Protein AF-A0A3D2V3B0-F1 (afdb_monomer)

pLDDT: mean 79.7, std 12.44, range [36.62, 95.81]

Solvent-accessible surface area (backbone atoms only — not comparable to full-atom values): 8789 Å² total; per-residue (Å²): 133,60,74,76,76,50,49,63,59,54,54,50,49,51,50,52,50,52,51,49,52,53,51,47,50,43,53,71,69,52,60,48,40,80,70,33,95,81,60,69,59,59,54,67,61,53,48,52,48,49,54,51,54,48,52,52,51,52,53,50,49,55,47,64,75,40,37,90,83,38,44,69,60,50,50,49,49,51,50,51,50,51,49,48,52,51,51,49,49,53,49,44,36,66,79,39,50,68,79,65,36,50,70,60,65,76,42,87,45,97,91,40,95,70,35,35,59,50,64,37,63,23,33,68,47,74,57,96,92,41,78,36,44,40,31,26,34,85,86,14,45,76,72,45,56,60,65,72,77,67,61,91,109

Structure (mmCIF, N/CA/C/O backbone):
data_AF-A0A3D2V3B0-F1
#
_entry.id   AF-A0A3D2V3B0-F1
#
loop_
_atom_site.group_PDB
_atom_site.id
_atom_site.type_symbol
_atom_site.label_atom_id
_atom_site.label_alt_id
_atom_site.label_comp_id
_atom_site.label_asym_id
_atom_site.label_entity_id
_atom_site.label_seq_id
_atom_site.pdbx_PDB_ins_code
_atom_site.Cartn_x
_atom_site.Cartn_y
_atom_site.Cartn_z
_atom_site.occupancy
_atom_site.B_iso_or_equiv
_atom_site.auth_seq_id
_atom_site.auth_comp_id
_atom_site.auth_asym_id
_atom_site.auth_atom_id
_atom_site.pdbx_PDB_model_num
ATOM 1 N N . MET A 1 1 ? -23.336 -3.093 20.904 1.00 59.72 1 MET A N 1
ATOM 2 C CA . MET A 1 1 ? -22.187 -2.868 21.812 1.00 59.72 1 MET A CA 1
ATOM 3 C C . MET A 1 1 ? -22.586 -1.756 22.765 1.00 59.72 1 MET A C 1
ATOM 5 O O . MET A 1 1 ? -22.945 -0.695 22.267 1.00 59.72 1 MET A O 1
ATOM 9 N N . SER A 1 2 ? -22.639 -2.014 24.075 1.00 68.25 2 SER A N 1
ATOM 10 C CA . SER A 1 2 ? -23.052 -1.000 25.053 1.00 68.25 2 SER A CA 1
ATOM 11 C C . SER A 1 2 ? -22.089 0.189 25.027 1.00 68.25 2 SER A C 1
ATOM 13 O O . SER A 1 2 ? -20.909 0.044 24.701 1.00 68.25 2 SER A O 1
ATOM 15 N N . GLU A 1 3 ? -22.589 1.374 25.359 1.00 66.88 3 GLU A N 1
ATOM 16 C CA . GLU A 1 3 ? -21.818 2.622 25.382 1.00 66.88 3 GLU A CA 1
ATOM 17 C C . GLU A 1 3 ? -20.538 2.500 26.235 1.00 66.88 3 GLU A C 1
ATOM 19 O O . GLU A 1 3 ? -19.478 3.026 25.896 1.00 66.88 3 GLU A O 1
ATOM 24 N N . GLN A 1 4 ? -20.602 1.673 27.281 1.00 69.62 4 GLN A N 1
ATOM 25 C CA . GLN A 1 4 ? -19.503 1.352 28.187 1.00 69.62 4 GLN A CA 1
ATOM 26 C C . GLN A 1 4 ? -18.327 0.628 27.508 1.00 69.62 4 GLN A C 1
ATOM 28 O O . GLN A 1 4 ? -17.177 0.883 27.856 1.00 69.62 4 GLN A O 1
ATOM 33 N N . ALA A 1 5 ? -18.581 -0.193 26.483 1.00 68.94 5 ALA A N 1
ATOM 34 C CA . ALA A 1 5 ? -17.538 -0.887 25.723 1.00 68.94 5 ALA A CA 1
ATOM 35 C C . ALA A 1 5 ? -16.849 0.005 24.666 1.00 68.94 5 ALA A C 1
ATOM 37 O O . ALA A 1 5 ? -15.773 -0.341 24.184 1.00 68.94 5 ALA A O 1
ATOM 38 N N . ARG A 1 6 ? -17.426 1.166 24.308 1.00 71.06 6 ARG A N 1
ATOM 39 C CA . ARG A 1 6 ? -16.819 2.142 23.373 1.00 71.06 6 ARG A CA 1
ATOM 40 C C . ARG A 1 6 ? -15.884 3.143 24.055 1.00 71.06 6 ARG A C 1
ATOM 42 O O . ARG A 1 6 ? -14.961 3.649 23.420 1.00 71.06 6 ARG A O 1
ATOM 49 N N . ARG A 1 7 ? -16.092 3.398 25.351 1.00 78.06 7 ARG A N 1
ATOM 50 C CA . ARG A 1 7 ? -15.301 4.342 26.159 1.00 78.06 7 ARG A CA 1
ATOM 51 C C . ARG A 1 7 ? -13.774 4.143 26.107 1.00 78.06 7 ARG A C 1
ATOM 53 O O . ARG A 1 7 ? -13.094 5.162 26.002 1.00 78.06 7 ARG A O 1
ATOM 60 N N . PRO A 1 8 ? -13.197 2.923 26.166 1.00 85.38 8 PRO A N 1
ATOM 61 C CA . PRO A 1 8 ? -11.739 2.775 26.119 1.00 85.38 8 PRO A CA 1
ATOM 62 C C . PRO A 1 8 ? -11.145 3.194 24.767 1.00 85.38 8 PRO A C 1
ATOM 64 O O . PRO A 1 8 ? -10.136 3.892 24.742 1.00 85.38 8 PRO A O 1
ATOM 67 N N . TYR A 1 9 ? -11.803 2.860 23.653 1.00 85.56 9 TYR A N 1
ATOM 68 C CA . TYR A 1 9 ? -11.348 3.241 22.311 1.00 85.56 9 TYR A CA 1
ATOM 69 C C . TYR A 1 9 ? -11.404 4.754 22.089 1.00 85.56 9 TYR A C 1
ATOM 71 O O . TYR A 1 9 ? -10.500 5.312 21.479 1.00 85.56 9 TYR A O 1
ATOM 79 N N . LEU A 1 10 ? -12.428 5.426 22.629 1.00 86.62 10 LEU A N 1
ATOM 80 C CA . LEU A 1 10 ? -12.534 6.885 22.565 1.00 86.62 10 LEU A CA 1
ATOM 81 C C . LEU A 1 10 ? -11.402 7.568 23.345 1.00 86.62 10 LEU A C 1
ATOM 83 O O . LEU A 1 10 ? -10.774 8.489 22.832 1.00 86.62 10 LEU A O 1
ATOM 87 N N . LYS A 1 11 ? -11.103 7.092 24.562 1.00 88.12 11 LYS A N 1
ATOM 88 C CA . LYS A 1 11 ? -9.976 7.603 25.360 1.00 88.12 11 LYS A CA 1
ATOM 89 C C . LYS A 1 11 ? -8.643 7.413 24.638 1.00 88.12 11 LYS A C 1
ATOM 91 O O . LYS A 1 11 ? -7.829 8.329 24.613 1.00 88.12 11 LYS A O 1
ATOM 96 N N . LEU A 1 12 ? -8.444 6.245 24.028 1.00 90.25 12 LEU A N 1
ATOM 97 C CA . LEU A 1 12 ? -7.229 5.930 23.284 1.00 90.25 12 LEU A CA 1
ATOM 98 C C . LEU A 1 12 ? -7.097 6.786 22.014 1.00 90.25 12 LEU A C 1
ATO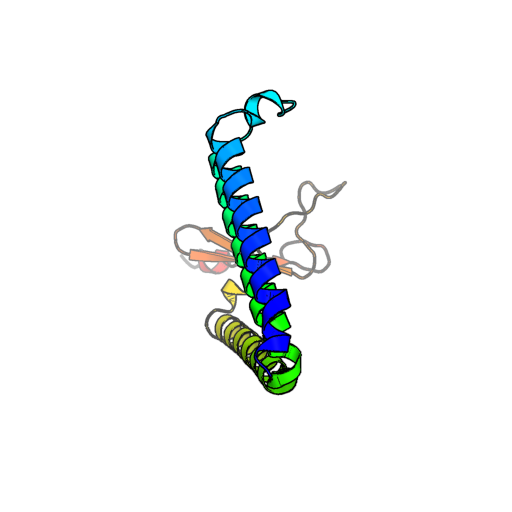M 100 O O . LEU A 1 12 ? -6.012 7.281 21.733 1.00 90.25 12 LEU A O 1
ATOM 104 N N . ALA A 1 13 ? -8.197 7.033 21.297 1.00 91.25 13 ALA A N 1
ATOM 105 C CA . ALA A 1 13 ? -8.208 7.932 20.144 1.00 91.25 13 ALA A CA 1
ATOM 106 C C . ALA A 1 13 ? -7.825 9.366 20.543 1.00 91.25 13 ALA A C 1
ATOM 108 O O . ALA A 1 13 ? -6.964 9.970 19.909 1.00 91.25 13 ALA A O 1
ATOM 109 N N . ILE A 1 14 ? -8.400 9.892 21.630 1.00 91.50 14 ILE A N 1
ATOM 110 C CA . ILE A 1 14 ? -8.038 11.220 22.148 1.00 91.50 14 ILE A CA 1
ATOM 111 C C . ILE A 1 14 ? -6.547 11.268 22.503 1.00 91.50 14 ILE A C 1
ATOM 113 O O . ILE A 1 14 ? -5.858 12.193 22.085 1.00 91.50 14 ILE A O 1
ATOM 117 N N . LEU A 1 15 ? -6.032 10.256 23.210 1.00 93.12 15 LEU A N 1
ATOM 118 C CA . LEU A 1 15 ? -4.620 10.188 23.589 1.00 93.12 15 LEU A CA 1
ATOM 119 C C . LEU A 1 15 ? -3.691 10.192 22.365 1.00 93.12 15 LEU A C 1
ATOM 121 O O . LEU A 1 15 ? -2.743 10.971 22.324 1.00 93.12 15 LEU A O 1
ATOM 125 N N . ILE A 1 16 ? -3.979 9.370 21.353 1.00 91.62 16 ILE A N 1
ATOM 126 C CA . ILE A 1 16 ? -3.183 9.303 20.118 1.00 91.62 16 ILE A CA 1
ATOM 127 C C . ILE A 1 16 ? -3.214 10.640 19.370 1.00 91.62 16 ILE A C 1
ATOM 129 O O . ILE A 1 16 ? -2.177 11.087 18.885 1.00 91.62 16 ILE A O 1
ATOM 133 N N . SER A 1 17 ? -4.367 11.313 19.310 1.00 91.44 17 SER A N 1
ATOM 134 C CA . SER A 1 17 ? -4.470 12.646 18.705 1.00 91.44 17 SER A CA 1
ATOM 135 C C . SER A 1 17 ? -3.664 13.699 19.463 1.00 91.44 17 SER A C 1
ATOM 137 O O . SER A 1 17 ? -2.999 14.514 18.831 1.00 91.44 17 SER A O 1
ATOM 139 N N . VAL A 1 18 ? -3.674 13.670 20.800 1.00 93.94 18 VAL A N 1
ATOM 140 C CA . VAL A 1 18 ? -2.871 14.587 21.626 1.00 93.94 18 VAL A CA 1
ATOM 141 C C . VAL A 1 18 ? -1.376 14.347 21.409 1.00 93.94 18 VAL A C 1
ATOM 143 O O . VAL A 1 18 ? -0.631 15.305 21.221 1.00 93.94 18 VAL A O 1
ATOM 146 N N . ILE A 1 19 ? -0.935 13.085 21.369 1.00 92.75 19 ILE A N 1
ATOM 147 C CA . ILE A 1 19 ? 0.468 12.736 21.100 1.00 92.75 19 ILE A CA 1
ATOM 148 C C . ILE A 1 19 ? 0.878 13.195 19.696 1.00 92.75 19 ILE A C 1
ATOM 150 O O . ILE A 1 19 ? 1.913 13.837 19.548 1.00 92.75 19 ILE A O 1
ATOM 154 N N . ALA A 1 20 ? 0.065 12.919 18.673 1.00 92.25 20 ALA A N 1
ATOM 155 C CA . ALA A 1 20 ? 0.354 13.331 17.300 1.00 92.25 20 ALA A CA 1
ATOM 156 C C . ALA A 1 20 ? 0.435 14.861 17.162 1.00 92.25 20 ALA A C 1
ATOM 158 O O . ALA A 1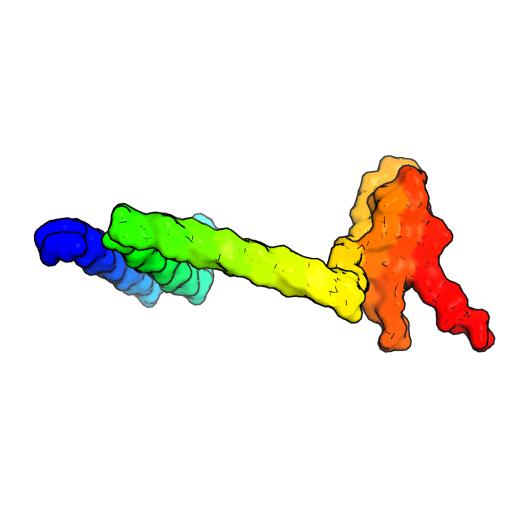 20 ? 1.358 15.367 16.527 1.00 92.25 20 ALA A O 1
ATOM 159 N N . ALA A 1 21 ? -0.480 15.598 17.801 1.00 91.50 21 ALA A N 1
ATOM 160 C CA . ALA A 1 21 ? -0.453 17.058 17.829 1.00 91.50 21 ALA A CA 1
ATOM 161 C C . ALA A 1 21 ? 0.788 17.598 18.560 1.00 91.50 21 ALA A C 1
ATOM 163 O O . ALA A 1 21 ? 1.433 18.522 18.069 1.00 91.50 21 ALA A O 1
ATOM 164 N N . GLY A 1 22 ? 1.163 16.991 19.692 1.00 90.50 22 GLY A N 1
ATOM 165 C CA . GLY A 1 22 ? 2.380 17.339 20.428 1.00 90.50 22 GLY A CA 1
ATOM 166 C C . GLY A 1 22 ? 3.645 17.115 19.597 1.00 90.50 22 GLY A C 1
ATOM 167 O O . GLY A 1 22 ? 4.480 18.009 19.496 1.00 90.50 22 GLY A O 1
ATOM 168 N N . LEU A 1 23 ? 3.756 15.961 18.932 1.00 89.50 23 LEU A N 1
ATOM 169 C CA . LEU A 1 23 ? 4.876 15.649 18.040 1.00 89.50 23 LEU A CA 1
ATOM 170 C C . LEU A 1 23 ? 4.942 16.608 16.848 1.00 89.50 23 LEU A C 1
ATOM 172 O O . LEU A 1 23 ? 6.020 17.093 16.522 1.00 89.50 23 LEU A O 1
ATOM 176 N N . ALA A 1 24 ? 3.805 16.927 16.225 1.00 88.94 24 ALA A N 1
ATOM 177 C CA . ALA A 1 24 ? 3.756 17.905 15.143 1.00 88.94 24 ALA A CA 1
ATOM 178 C C . ALA A 1 24 ? 4.215 19.295 15.617 1.00 88.94 24 ALA A C 1
ATOM 180 O O . ALA A 1 24 ? 4.974 19.952 14.910 1.00 88.94 24 ALA A O 1
ATOM 181 N N . GLY A 1 25 ? 3.829 19.704 16.831 1.00 88.12 25 GLY A N 1
ATOM 182 C CA . GLY A 1 25 ? 4.302 20.940 17.457 1.00 88.12 25 GLY A CA 1
ATOM 183 C C . GLY A 1 25 ? 5.819 20.966 17.665 1.00 88.12 25 GLY A C 1
ATOM 184 O O . GLY A 1 25 ? 6.455 21.962 17.335 1.00 88.12 25 GLY A O 1
ATOM 185 N N . VAL A 1 26 ? 6.414 19.859 18.126 1.00 86.75 26 VAL A N 1
ATOM 186 C CA . VAL A 1 26 ? 7.876 19.716 18.303 1.00 86.75 26 VAL A CA 1
ATOM 187 C C . VAL A 1 26 ? 8.625 19.739 16.965 1.00 86.75 26 VAL A C 1
ATOM 189 O O . VAL A 1 26 ? 9.701 20.325 16.854 1.00 86.75 26 VAL A O 1
ATOM 192 N N . VAL A 1 27 ? 8.056 19.124 15.924 1.00 86.75 27 VAL A N 1
ATOM 193 C CA . VAL A 1 27 ? 8.595 19.219 14.557 1.00 86.75 27 VAL A CA 1
ATOM 194 C C . VAL A 1 27 ? 8.518 20.659 14.050 1.00 86.75 27 VAL A C 1
ATOM 196 O O . VAL A 1 27 ? 9.429 21.132 13.378 1.00 86.75 27 VAL A O 1
ATOM 199 N N . GLN A 1 28 ? 7.438 21.374 14.365 1.00 85.31 28 GLN A N 1
ATOM 200 C CA . GLN A 1 28 ? 7.224 22.740 13.899 1.00 85.31 28 GLN A CA 1
ATOM 201 C C . GLN A 1 28 ? 8.064 23.782 14.647 1.00 85.31 28 GLN A C 1
ATOM 203 O O . GLN A 1 28 ? 8.393 24.809 14.060 1.00 85.31 28 GLN A O 1
ATOM 208 N N . SER A 1 29 ? 8.466 23.509 15.892 1.00 84.31 29 SER A N 1
ATOM 209 C CA . SER A 1 29 ? 9.356 24.374 16.676 1.00 84.31 29 SER A CA 1
ATOM 210 C C . SER A 1 29 ? 10.835 24.281 16.283 1.00 84.31 29 SER A C 1
ATOM 212 O O . SER A 1 29 ? 11.650 24.993 16.864 1.00 84.31 29 SER A O 1
ATOM 214 N N . GLY A 1 30 ? 11.209 23.401 15.343 1.00 73.94 30 GLY A N 1
ATOM 215 C CA . GLY A 1 30 ? 12.603 23.214 14.912 1.00 73.94 30 GLY A CA 1
ATOM 216 C C . GLY A 1 30 ? 13.496 22.526 15.952 1.00 73.94 30 GLY A C 1
ATOM 217 O O . GLY A 1 30 ? 14.703 22.411 15.771 1.00 73.94 30 GLY A O 1
ATOM 218 N N . THR A 1 31 ? 12.926 22.025 17.053 1.00 73.69 31 THR A N 1
ATOM 219 C CA . THR A 1 31 ? 13.684 21.350 18.122 1.00 73.69 31 THR A CA 1
ATOM 220 C C . THR A 1 31 ? 14.309 20.034 17.642 1.00 73.69 31 T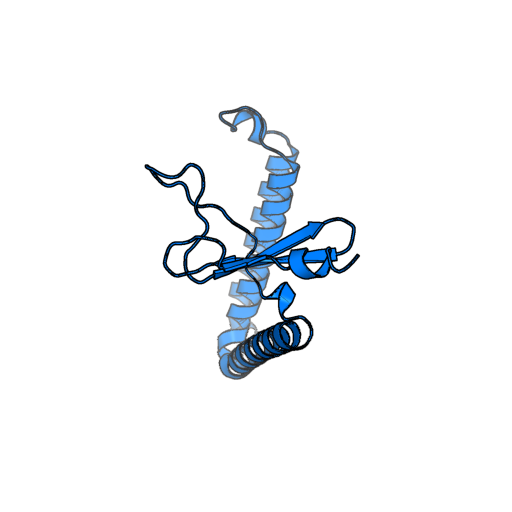HR A C 1
ATOM 222 O O . THR A 1 31 ? 15.333 19.606 18.166 1.00 73.69 31 THR A O 1
ATOM 225 N N . LEU A 1 32 ? 13.728 19.402 16.616 1.00 64.06 32 LEU A N 1
ATOM 226 C CA . LEU A 1 32 ? 14.260 18.173 16.018 1.00 64.06 32 LEU A CA 1
ATOM 227 C C . LEU A 1 32 ? 15.529 18.381 15.190 1.00 64.06 32 LEU A C 1
ATOM 229 O O . LEU A 1 32 ? 16.311 17.440 15.070 1.00 64.06 32 LEU A O 1
ATOM 233 N N . ASP A 1 33 ? 15.775 19.587 14.677 1.00 62.78 33 ASP A N 1
ATOM 234 C CA . ASP A 1 33 ? 17.004 19.876 13.930 1.00 62.78 33 ASP A CA 1
ATOM 235 C C . ASP A 1 33 ? 18.236 19.783 14.843 1.00 62.78 33 ASP A C 1
ATOM 237 O O . ASP A 1 33 ? 19.310 19.393 14.398 1.00 62.78 33 ASP A O 1
ATOM 241 N N . GLN A 1 34 ? 18.057 20.026 16.148 1.00 61.28 34 GLN A N 1
ATOM 242 C CA . GLN A 1 34 ? 19.095 19.867 17.175 1.00 61.28 34 GLN A CA 1
ATOM 243 C C . GLN A 1 34 ? 19.333 18.402 17.589 1.00 61.28 34 GLN A C 1
ATOM 245 O O . GLN A 1 34 ? 20.319 18.111 18.261 1.00 61.28 34 GLN A O 1
ATOM 250 N N . LEU A 1 35 ? 18.431 17.485 17.219 1.00 60.34 35 LEU A N 1
ATOM 251 C CA . LEU A 1 35 ? 18.490 16.053 17.549 1.00 60.34 35 LEU A CA 1
ATOM 252 C C . LEU A 1 35 ? 18.892 15.182 16.348 1.00 60.34 35 LEU A C 1
ATOM 254 O O . LEU A 1 35 ? 19.126 13.983 16.506 1.00 60.34 35 LEU A O 1
ATOM 258 N N . SER A 1 36 ? 18.953 15.758 15.146 1.00 64.62 36 SER A N 1
ATOM 259 C CA . SER A 1 36 ? 19.397 15.066 13.939 1.00 64.62 36 SER A CA 1
ATOM 260 C C . SER A 1 36 ? 20.921 14.976 13.921 1.00 64.62 36 SER A C 1
ATOM 262 O O . SER A 1 36 ? 21.599 15.999 13.945 1.00 64.62 36 SER A O 1
ATOM 264 N N . ASN A 1 37 ? 21.458 13.757 13.833 1.00 64.12 37 ASN A N 1
ATOM 265 C CA . ASN A 1 37 ? 22.904 13.505 13.767 1.00 64.12 37 ASN A CA 1
ATOM 266 C C . ASN A 1 37 ? 23.584 14.221 12.580 1.00 64.12 37 ASN A C 1
ATOM 268 O O . ASN A 1 37 ? 24.750 14.592 12.664 1.00 64.12 37 ASN A O 1
ATOM 272 N N . ASP A 1 38 ? 22.819 14.471 11.513 1.00 69.50 38 ASP A N 1
ATOM 273 C CA . ASP A 1 38 ? 23.308 15.059 10.263 1.00 69.50 38 ASP A CA 1
ATOM 274 C C . ASP A 1 38 ? 22.751 16.484 10.039 1.00 69.50 38 ASP A C 1
ATOM 276 O O . ASP A 1 38 ? 22.919 17.064 8.967 1.00 69.50 38 ASP A O 1
ATOM 280 N N . GLY A 1 39 ? 22.048 17.049 11.035 1.00 58.66 39 GLY A N 1
ATOM 281 C CA . GLY A 1 39 ? 21.524 18.423 11.024 1.00 58.66 39 GLY A CA 1
ATOM 282 C C . GLY A 1 39 ? 20.452 18.722 9.968 1.00 58.66 39 GLY A C 1
ATOM 283 O O . GLY A 1 39 ? 20.169 19.888 9.708 1.00 58.66 39 GLY A O 1
ATOM 284 N N . ASN A 1 40 ? 19.869 17.700 9.333 1.00 61.75 40 ASN A N 1
ATOM 285 C CA . ASN A 1 40 ? 18.987 17.871 8.174 1.00 61.75 40 ASN A CA 1
ATOM 286 C C . ASN A 1 40 ? 17.715 17.014 8.292 1.00 61.75 40 ASN A C 1
ATOM 288 O O . ASN A 1 40 ? 17.393 16.189 7.431 1.00 61.75 40 ASN A O 1
ATOM 292 N N . ALA A 1 41 ? 16.984 17.167 9.400 1.00 66.06 41 ALA A N 1
ATOM 293 C CA . ALA A 1 41 ? 15.678 16.540 9.546 1.00 66.06 41 ALA A CA 1
ATOM 294 C C . ALA A 1 41 ? 14.673 17.239 8.618 1.00 66.06 41 ALA A C 1
ATOM 296 O O . ALA A 1 41 ? 14.260 18.371 8.846 1.00 66.06 41 ALA A O 1
ATOM 297 N N . ASN A 1 42 ? 14.244 16.560 7.550 1.00 78.94 42 ASN A N 1
ATOM 298 C CA . ASN A 1 42 ? 13.246 17.125 6.645 1.00 78.94 42 ASN A CA 1
ATOM 299 C C . ASN A 1 42 ? 11.885 17.235 7.353 1.00 78.94 42 ASN A C 1
ATOM 301 O O . ASN A 1 42 ? 11.115 16.269 7.429 1.00 78.94 42 ASN A O 1
ATOM 305 N N . GLN A 1 43 ? 11.585 18.441 7.834 1.00 81.38 43 GLN A N 1
ATOM 306 C CA . GLN A 1 43 ? 10.360 18.805 8.541 1.00 81.38 43 GLN A CA 1
ATOM 307 C C . GLN A 1 43 ? 9.095 18.343 7.804 1.00 81.38 43 GLN A C 1
ATOM 309 O O . GLN A 1 43 ? 8.158 17.827 8.416 1.00 81.38 43 GLN A O 1
ATOM 314 N N . ARG A 1 44 ? 9.072 18.462 6.469 1.00 83.75 44 ARG A N 1
ATOM 315 C CA . ARG A 1 44 ? 7.928 18.056 5.644 1.00 83.75 44 ARG A CA 1
ATOM 316 C C . ARG A 1 44 ? 7.708 16.547 5.702 1.00 83.75 44 ARG A C 1
ATOM 318 O O . ARG A 1 44 ? 6.577 16.104 5.889 1.00 83.75 44 ARG A O 1
ATOM 325 N N . THR A 1 45 ? 8.773 15.761 5.575 1.00 85.44 45 THR A N 1
ATOM 326 C CA . THR A 1 45 ? 8.703 14.294 5.659 1.00 85.44 45 THR A CA 1
ATOM 327 C C . THR A 1 45 ? 8.271 13.836 7.051 1.00 85.44 45 THR A C 1
ATOM 329 O O . THR A 1 45 ? 7.449 12.925 7.167 1.00 85.44 45 THR A O 1
ATOM 332 N N . ALA A 1 46 ? 8.763 14.492 8.106 1.00 86.00 46 ALA A N 1
ATOM 333 C CA . ALA A 1 46 ? 8.377 14.192 9.483 1.00 86.00 46 ALA A CA 1
ATOM 334 C C . ALA A 1 46 ? 6.884 14.466 9.735 1.00 86.00 46 ALA A C 1
ATOM 336 O O . ALA A 1 46 ? 6.181 13.599 10.255 1.00 86.00 46 ALA A O 1
ATOM 337 N N . LEU A 1 47 ? 6.368 15.618 9.292 1.00 87.88 47 LEU A N 1
ATOM 338 C CA . LEU A 1 47 ? 4.943 15.952 9.410 1.00 87.88 47 LEU A CA 1
ATOM 339 C C . LEU A 1 47 ? 4.054 14.981 8.626 1.00 87.88 47 LEU A C 1
ATOM 341 O O . LEU A 1 47 ? 3.061 14.493 9.165 1.00 87.88 47 LEU A O 1
ATOM 345 N N . ILE A 1 48 ? 4.424 14.653 7.383 1.00 89.50 48 ILE A N 1
ATOM 346 C CA . ILE A 1 48 ? 3.695 13.660 6.580 1.00 89.50 48 ILE A CA 1
ATOM 347 C C . ILE A 1 48 ? 3.664 12.315 7.308 1.00 89.50 48 ILE A C 1
ATOM 349 O O . ILE A 1 48 ? 2.605 11.700 7.409 1.00 89.50 48 ILE A O 1
ATOM 353 N N . SER A 1 49 ? 4.794 11.883 7.867 1.00 88.56 49 SER A N 1
ATOM 354 C CA . SER A 1 49 ? 4.874 10.625 8.610 1.00 88.56 49 SER A CA 1
ATOM 355 C C . SER A 1 49 ? 3.951 10.636 9.828 1.00 88.56 49 SER A C 1
ATOM 357 O O . SER A 1 49 ? 3.190 9.691 10.011 1.00 88.56 49 SER A O 1
ATOM 359 N N . ILE A 1 50 ? 3.940 11.715 10.620 1.00 91.19 50 ILE A N 1
ATOM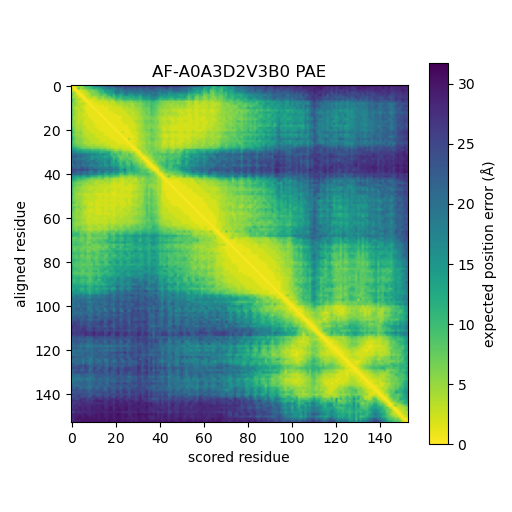 360 C CA . ILE A 1 50 ? 3.042 11.856 11.780 1.00 91.19 50 ILE A CA 1
ATOM 361 C C . ILE A 1 50 ? 1.577 11.736 11.355 1.00 91.19 50 ILE A C 1
ATOM 363 O O . ILE A 1 50 ? 0.825 10.980 11.970 1.00 91.19 50 ILE A O 1
ATOM 367 N N . VAL A 1 51 ? 1.175 12.435 10.290 1.00 92.38 51 VAL A N 1
ATOM 368 C CA . VAL A 1 51 ? -0.200 12.377 9.772 1.00 92.38 51 VAL A CA 1
ATOM 369 C C . VAL A 1 51 ? -0.550 10.964 9.310 1.00 92.38 51 VAL A C 1
ATOM 371 O O . VAL A 1 51 ? -1.616 10.455 9.650 1.00 92.38 51 VAL A O 1
ATOM 374 N N . VAL A 1 52 ? 0.349 10.301 8.581 1.00 93.06 52 VAL A N 1
ATOM 375 C CA . VAL A 1 52 ? 0.147 8.927 8.104 1.00 93.06 52 VAL A CA 1
ATOM 376 C C . VAL A 1 52 ? -0.010 7.962 9.281 1.00 93.06 52 VAL A C 1
ATOM 378 O O . VAL A 1 52 ? -1.004 7.235 9.338 1.00 93.06 52 VAL A O 1
ATOM 381 N N . TYR A 1 53 ? 0.902 7.985 10.255 1.00 90.50 53 TYR A N 1
ATOM 382 C CA . TYR A 1 53 ? 0.817 7.126 11.440 1.00 90.50 53 TYR A CA 1
ATOM 383 C C . TYR A 1 53 ? -0.437 7.404 12.274 1.00 90.50 53 TYR A C 1
ATOM 385 O O . TYR A 1 53 ? -1.064 6.462 12.768 1.00 90.50 53 TYR A O 1
ATOM 393 N N . TRP A 1 54 ? -0.850 8.667 12.396 1.00 93.50 54 TRP A N 1
ATOM 394 C CA . TRP A 1 54 ? -2.094 9.040 13.064 1.00 93.50 54 TRP A CA 1
ATOM 395 C C . TRP A 1 54 ? -3.320 8.469 12.337 1.00 93.50 54 TRP A C 1
ATOM 397 O O . TRP A 1 54 ? -4.145 7.804 12.967 1.00 93.50 54 TRP A O 1
ATOM 407 N N . CYS A 1 55 ? -3.404 8.629 11.012 1.00 93.62 55 CYS A N 1
ATOM 408 C CA . CYS A 1 55 ? -4.479 8.067 10.191 1.00 93.62 55 CYS A CA 1
ATOM 409 C C . CYS A 1 55 ? -4.560 6.537 10.319 1.00 93.62 55 CYS A C 1
ATOM 411 O O . CYS A 1 55 ? -5.643 5.996 10.553 1.00 93.62 55 CYS A O 1
ATOM 413 N N . PHE A 1 56 ? -3.424 5.836 10.224 1.00 92.62 56 PHE A N 1
ATOM 414 C CA . PHE A 1 56 ? -3.368 4.380 10.398 1.00 92.62 56 PHE A CA 1
ATOM 415 C C . PHE A 1 56 ? -3.811 3.947 11.797 1.00 92.62 56 PHE A C 1
ATOM 417 O O . PHE A 1 56 ? -4.584 2.998 11.937 1.00 92.62 56 PHE A O 1
ATOM 424 N N . SER A 1 57 ? -3.376 4.668 12.830 1.00 89.44 57 SER A N 1
ATOM 425 C CA . SER A 1 57 ? -3.759 4.385 14.215 1.00 89.44 57 SER A CA 1
ATOM 426 C C . SER A 1 57 ? -5.264 4.563 14.428 1.00 89.44 57 SER A C 1
ATOM 428 O O . SER A 1 57 ? -5.911 3.712 15.037 1.00 89.44 57 SER A O 1
ATOM 430 N N . MET A 1 58 ? -5.853 5.623 13.868 1.00 90.38 58 MET A N 1
ATOM 431 C CA . MET A 1 58 ? -7.298 5.862 13.925 1.00 90.38 58 MET A CA 1
ATOM 432 C C . MET A 1 58 ? -8.087 4.777 13.197 1.00 90.38 58 MET A C 1
ATOM 434 O O . MET A 1 58 ? -9.063 4.251 13.739 1.00 90.38 58 MET A O 1
ATOM 438 N N . LEU A 1 59 ? -7.639 4.388 12.003 1.00 91.06 59 LEU A N 1
ATOM 439 C CA . LEU A 1 59 ? -8.241 3.297 11.244 1.00 91.06 59 LEU A CA 1
ATOM 440 C C . LEU A 1 59 ? -8.212 1.984 12.045 1.00 91.06 59 LEU A C 1
ATOM 442 O O . LEU A 1 59 ? -9.237 1.309 12.159 1.00 91.06 59 LEU A O 1
ATOM 446 N N . ALA A 1 60 ? -7.073 1.657 12.661 1.00 88.75 60 ALA A N 1
ATOM 447 C CA . ALA A 1 60 ? -6.923 0.469 13.496 1.00 88.75 60 ALA A CA 1
ATOM 448 C C . ALA A 1 60 ? -7.882 0.484 14.697 1.00 88.75 60 ALA A C 1
ATOM 450 O O . ALA A 1 60 ? -8.531 -0.524 14.977 1.00 88.75 60 ALA A O 1
ATOM 451 N N . LEU A 1 61 ? -8.052 1.627 15.372 1.00 89.31 61 LEU A N 1
ATOM 452 C CA . LEU A 1 61 ? -9.016 1.754 16.470 1.00 89.31 61 LEU A CA 1
ATOM 453 C C . LEU A 1 61 ? -10.463 1.581 16.008 1.00 89.31 61 LEU A C 1
ATOM 455 O O . LEU A 1 61 ? -11.248 0.917 16.689 1.00 89.31 61 LEU A O 1
ATOM 459 N N . ILE A 1 62 ? -10.824 2.126 14.844 1.00 86.44 62 ILE A N 1
ATOM 460 C CA . ILE A 1 62 ? -12.159 1.942 14.262 1.00 86.44 62 ILE A CA 1
ATOM 461 C C . ILE A 1 62 ? -12.408 0.456 13.991 1.00 86.44 62 ILE A C 1
ATOM 463 O O . ILE A 1 62 ? -13.450 -0.070 14.395 1.00 86.44 62 ILE A O 1
ATOM 467 N N . VAL A 1 63 ? -11.441 -0.227 13.374 1.00 85.88 63 VAL A N 1
ATOM 468 C CA . VAL A 1 63 ? -11.480 -1.671 13.110 1.00 85.88 63 VAL A CA 1
ATOM 469 C C . VAL A 1 63 ? -11.640 -2.454 14.412 1.00 85.88 63 VAL A C 1
ATOM 471 O O . VAL A 1 63 ? -12.613 -3.192 14.560 1.00 85.88 63 VAL A O 1
ATOM 474 N N . LEU A 1 64 ? -10.763 -2.239 15.395 1.00 85.94 64 LEU A N 1
ATOM 475 C CA . LEU A 1 64 ? -10.794 -2.937 16.684 1.00 85.94 64 LEU A CA 1
ATOM 476 C C . LEU A 1 64 ? -12.096 -2.691 17.455 1.00 85.94 64 LEU A C 1
ATOM 478 O O . LEU A 1 64 ? -12.623 -3.609 18.081 1.00 85.94 64 LEU A O 1
ATOM 482 N N . SER A 1 65 ? -12.665 -1.486 17.371 1.00 84.06 65 SER A N 1
ATOM 483 C CA . SER A 1 65 ? -13.937 -1.168 18.032 1.00 84.06 65 SER A CA 1
ATOM 484 C C . SER A 1 65 ? -15.139 -1.901 17.422 1.00 84.06 65 SER A C 1
ATOM 486 O O . SER A 1 65 ? -16.157 -2.089 18.091 1.00 84.06 65 SER A O 1
ATOM 488 N N . LYS A 1 66 ? -15.049 -2.318 16.150 1.00 84.19 66 LYS A N 1
ATOM 489 C CA . LYS A 1 66 ? -16.147 -2.956 15.407 1.00 84.19 66 LYS A CA 1
ATOM 490 C C . LYS A 1 66 ? -15.930 -4.444 15.154 1.00 84.19 66 LYS A C 1
ATOM 492 O O . LYS A 1 66 ? -16.922 -5.134 14.906 1.00 84.19 66 LYS A O 1
ATOM 497 N N . ILE A 1 67 ? -14.700 -4.947 15.277 1.00 83.62 67 ILE A N 1
ATOM 498 C CA . ILE A 1 67 ? -14.331 -6.315 14.895 1.00 83.62 67 ILE A CA 1
ATOM 499 C C . ILE A 1 67 ? -15.192 -7.355 15.606 1.00 83.62 67 ILE A C 1
ATOM 501 O O . ILE A 1 67 ? -15.795 -8.191 14.953 1.00 83.62 67 ILE A O 1
ATOM 505 N N . ARG A 1 68 ? -15.405 -7.250 16.921 1.00 82.19 68 ARG A N 1
ATOM 506 C CA . ARG A 1 68 ? -16.205 -8.245 17.656 1.00 82.19 68 ARG A CA 1
ATOM 507 C C . ARG A 1 68 ? -17.661 -8.319 17.177 1.00 82.19 68 ARG A C 1
ATOM 509 O O . ARG A 1 68 ? -18.257 -9.389 17.202 1.00 82.19 68 ARG A O 1
ATOM 516 N N . SER A 1 69 ? -18.227 -7.194 16.739 1.00 84.75 69 SER A N 1
ATOM 517 C CA . SER A 1 69 ? -19.627 -7.099 16.305 1.00 84.75 69 SER A CA 1
ATOM 518 C C . SER A 1 69 ? -19.819 -7.411 14.822 1.00 84.75 69 SER A C 1
ATOM 520 O O . SER A 1 69 ? -20.902 -7.835 14.437 1.00 84.75 69 SER A O 1
ATOM 522 N N . HIS A 1 70 ? -18.800 -7.184 13.992 1.00 85.44 70 HIS A N 1
ATOM 523 C CA . HIS A 1 70 ? -18.919 -7.253 12.535 1.00 85.44 70 HIS A CA 1
ATOM 524 C C . HIS A 1 70 ? -17.808 -8.083 11.879 1.00 85.44 70 HIS A C 1
ATOM 526 O O . HIS A 1 70 ? -17.612 -7.960 10.677 1.00 85.44 70 HIS A O 1
ATOM 532 N N . TRP A 1 71 ? -17.092 -8.947 12.612 1.00 86.06 71 TRP A N 1
ATOM 533 C CA . TRP A 1 71 ? -15.942 -9.694 12.074 1.00 86.06 71 TRP A CA 1
ATOM 534 C C . TRP A 1 71 ? -16.280 -10.457 10.790 1.00 86.06 71 TRP A C 1
ATOM 536 O O . TRP A 1 71 ? -15.477 -10.463 9.867 1.00 86.06 71 TRP A O 1
ATOM 546 N N . LYS A 1 72 ? -17.490 -11.027 10.690 1.00 89.94 72 LYS A N 1
ATOM 547 C CA . LYS A 1 72 ? -17.962 -11.713 9.476 1.00 89.94 72 LYS A CA 1
ATOM 548 C C . LYS A 1 72 ? -18.082 -10.759 8.287 1.00 89.94 72 LYS A C 1
ATOM 550 O O . LYS A 1 72 ? -17.630 -11.086 7.199 1.00 89.94 72 LYS A O 1
ATOM 555 N N . GLN A 1 73 ? -18.660 -9.576 8.498 1.00 90.25 73 GLN A N 1
ATOM 556 C CA . GLN A 1 73 ? -18.793 -8.551 7.457 1.00 90.25 73 GLN A CA 1
ATOM 557 C C . GLN A 1 73 ? -17.434 -7.964 7.073 1.00 90.25 73 GLN A C 1
ATOM 559 O O . GLN A 1 73 ? -17.189 -7.705 5.903 1.00 90.25 73 GLN A O 1
ATOM 564 N N . MET A 1 74 ? -16.534 -7.792 8.044 1.00 87.94 74 MET A N 1
ATOM 565 C CA . MET A 1 74 ? -15.169 -7.334 7.790 1.00 87.94 74 MET A CA 1
ATOM 566 C C . MET A 1 74 ? -14.379 -8.363 6.985 1.00 87.94 74 MET A C 1
ATOM 568 O O . MET A 1 74 ? -13.725 -7.994 6.020 1.00 87.94 74 MET A O 1
ATOM 572 N N . LEU A 1 75 ? -14.482 -9.647 7.334 1.00 90.44 75 LEU A N 1
ATOM 573 C CA . LEU A 1 75 ? -13.831 -10.734 6.606 1.00 90.44 75 LEU A CA 1
ATOM 574 C C . LEU A 1 75 ? -14.392 -10.860 5.188 1.00 90.44 75 LEU A C 1
ATOM 576 O O . LEU A 1 75 ? -13.619 -10.972 4.243 1.00 90.44 75 LEU A O 1
ATOM 580 N N . LEU A 1 76 ? -15.714 -10.751 5.026 1.00 93.75 76 LEU A N 1
ATOM 581 C CA . LEU A 1 76 ? -16.348 -10.704 3.711 1.00 93.75 76 LEU A CA 1
ATOM 582 C C . LEU A 1 76 ? -15.874 -9.495 2.896 1.00 93.75 76 LEU A C 1
ATOM 584 O O . LEU A 1 76 ? -15.576 -9.643 1.719 1.00 93.75 76 LEU A O 1
ATOM 588 N N . GLY A 1 77 ? -15.771 -8.316 3.513 1.00 91.62 77 GLY A N 1
ATOM 589 C CA . GLY A 1 77 ? -15.273 -7.104 2.864 1.00 91.62 77 GLY A CA 1
ATOM 590 C C . GLY A 1 77 ? -13.815 -7.228 2.426 1.00 91.62 77 GLY A C 1
ATOM 591 O O . GLY A 1 77 ? -13.492 -6.878 1.294 1.00 91.62 77 GLY A O 1
ATOM 592 N N . ILE A 1 78 ? -12.949 -7.779 3.284 1.00 91.12 78 ILE A N 1
ATOM 593 C CA . ILE A 1 78 ? -11.550 -8.078 2.948 1.00 91.12 78 ILE A CA 1
ATOM 594 C C . ILE A 1 78 ? -11.506 -9.059 1.778 1.00 91.12 78 ILE A C 1
ATOM 596 O O . ILE A 1 78 ? -10.887 -8.756 0.766 1.00 91.12 78 ILE A O 1
ATOM 600 N N . PHE A 1 79 ? -12.222 -10.181 1.870 1.00 95.44 79 PHE A N 1
ATOM 601 C CA . PHE A 1 79 ? -12.262 -11.185 0.811 1.00 95.44 79 PHE A CA 1
ATOM 602 C C . PHE A 1 79 ? -12.780 -10.615 -0.515 1.00 95.44 79 PHE A C 1
ATOM 604 O O . PHE A 1 79 ? -12.156 -10.821 -1.549 1.00 95.44 79 PHE A O 1
ATOM 611 N N . ALA A 1 80 ? -13.875 -9.852 -0.495 1.00 94.06 80 ALA A N 1
ATOM 612 C CA . ALA A 1 80 ? -14.440 -9.220 -1.684 1.00 94.06 80 ALA A CA 1
ATOM 613 C C . ALA A 1 80 ? -13.485 -8.186 -2.295 1.00 94.06 80 ALA A C 1
ATOM 615 O O . ALA A 1 80 ? -13.350 -8.120 -3.513 1.00 94.06 80 ALA A O 1
ATOM 616 N N . THR A 1 81 ? -12.787 -7.412 -1.461 1.00 93.19 81 THR A N 1
ATOM 617 C CA . THR A 1 81 ? -11.786 -6.443 -1.922 1.00 93.19 81 THR A CA 1
ATOM 618 C C . THR A 1 81 ? -10.596 -7.160 -2.549 1.00 93.19 81 THR A C 1
ATOM 620 O O . THR A 1 81 ? -10.195 -6.812 -3.653 1.00 93.19 81 THR A O 1
ATOM 623 N N . THR A 1 82 ? -10.065 -8.195 -1.894 1.00 94.75 82 THR A N 1
ATOM 624 C CA . THR A 1 82 ? -8.984 -9.022 -2.439 1.00 94.75 82 THR A CA 1
ATOM 625 C C . THR A 1 82 ? -9.402 -9.669 -3.751 1.00 94.75 82 THR A C 1
ATOM 627 O O . THR A 1 82 ? -8.656 -9.598 -4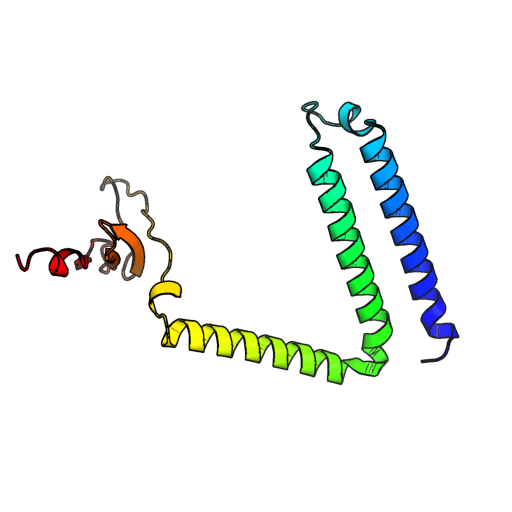.720 1.00 94.75 82 THR A O 1
ATOM 630 N N . LEU A 1 83 ? -10.606 -10.238 -3.819 1.00 95.81 83 LEU A N 1
ATOM 631 C CA . LEU A 1 83 ? -11.133 -10.830 -5.043 1.00 95.81 83 LEU A CA 1
ATOM 632 C C . LEU A 1 83 ? -11.257 -9.785 -6.155 1.00 95.81 83 LEU A C 1
ATOM 634 O O . LEU A 1 83 ? -10.865 -10.056 -7.282 1.00 95.81 83 LEU A O 1
ATOM 638 N N . CYS A 1 84 ? -11.744 -8.584 -5.843 1.00 95.06 84 CYS A N 1
ATOM 639 C CA . CYS A 1 84 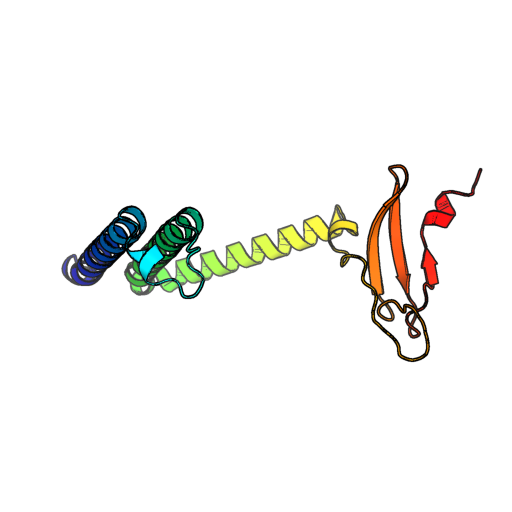? -11.834 -7.486 -6.800 1.00 95.06 84 CYS A CA 1
ATOM 640 C C . CYS A 1 84 ? -10.451 -7.068 -7.315 1.00 95.06 84 CYS A C 1
ATOM 642 O O . CYS A 1 84 ? -10.281 -6.918 -8.517 1.00 95.06 84 CYS A O 1
ATOM 644 N N . ILE A 1 85 ? -9.450 -6.956 -6.435 1.00 92.81 85 ILE A N 1
ATOM 645 C CA . ILE A 1 85 ? -8.061 -6.671 -6.825 1.00 92.81 85 ILE A CA 1
ATOM 646 C C . ILE A 1 85 ? -7.524 -7.775 -7.734 1.00 92.81 85 ILE A C 1
ATOM 648 O O . ILE A 1 85 ? -6.941 -7.472 -8.764 1.00 92.81 85 ILE A O 1
ATOM 652 N N . VAL A 1 86 ? -7.750 -9.044 -7.391 1.00 92.75 86 VAL A N 1
ATOM 653 C CA . VAL A 1 86 ? -7.320 -10.185 -8.210 1.00 92.75 86 VAL A CA 1
ATOM 654 C C . VAL A 1 86 ? -7.992 -10.147 -9.580 1.00 92.75 86 VAL A C 1
ATOM 656 O O . VAL A 1 86 ? -7.312 -10.269 -10.590 1.00 92.75 86 VAL A O 1
ATOM 659 N N . VAL A 1 87 ? -9.306 -9.933 -9.643 1.00 94.38 87 VAL A N 1
ATOM 660 C CA . VAL A 1 87 ? -10.041 -9.834 -10.911 1.00 94.38 87 VAL A CA 1
ATOM 661 C C . VAL A 1 87 ? -9.583 -8.623 -11.720 1.00 94.38 87 VAL A C 1
ATOM 663 O O . VAL A 1 87 ? -9.397 -8.750 -12.924 1.00 94.38 87 VAL A O 1
ATOM 666 N N . ALA A 1 88 ? -9.367 -7.472 -11.083 1.00 89.31 88 ALA A N 1
ATOM 667 C CA . ALA A 1 88 ? -8.854 -6.275 -11.737 1.00 89.31 88 ALA A CA 1
ATOM 668 C C . ALA A 1 88 ? -7.441 -6.504 -12.283 1.00 89.31 88 ALA A C 1
ATOM 670 O O . ALA A 1 88 ? -7.173 -6.139 -13.420 1.00 89.31 88 ALA A O 1
ATOM 671 N N . GLU A 1 89 ? -6.571 -7.164 -11.520 1.00 87.00 89 GLU A N 1
ATOM 672 C CA . GLU A 1 89 ? -5.238 -7.569 -11.957 1.00 87.00 89 GLU A CA 1
ATOM 673 C C . GLU A 1 89 ? -5.340 -8.523 -13.152 1.00 87.00 89 GLU A C 1
ATOM 675 O O . GLU A 1 89 ? -4.756 -8.255 -14.192 1.00 87.00 89 GLU A O 1
ATOM 680 N N . PHE A 1 90 ? -6.146 -9.587 -13.080 1.00 88.44 90 PHE A N 1
ATOM 681 C CA . PHE A 1 90 ? -6.359 -10.497 -14.211 1.00 88.44 90 PHE A CA 1
ATOM 682 C C . PHE A 1 90 ? -6.921 -9.782 -15.442 1.00 88.44 90 PHE A C 1
ATOM 684 O O . PHE A 1 90 ? -6.444 -10.016 -16.549 1.00 88.44 90 PHE A O 1
ATOM 691 N N . ALA A 1 91 ? -7.895 -8.890 -15.265 1.00 87.81 91 ALA A N 1
ATOM 692 C CA . ALA A 1 91 ? -8.458 -8.093 -16.346 1.00 87.81 91 ALA A CA 1
ATOM 693 C C . ALA A 1 91 ? -7.410 -7.148 -16.945 1.00 87.81 91 ALA A C 1
ATOM 695 O O . ALA A 1 91 ? -7.318 -7.045 -18.163 1.00 87.81 91 ALA A O 1
ATOM 696 N N . LEU A 1 92 ? -6.576 -6.509 -16.120 1.00 83.62 92 LEU A N 1
ATOM 697 C CA . LEU A 1 92 ? -5.456 -5.685 -16.574 1.00 83.62 92 LEU A CA 1
ATOM 698 C C . LEU A 1 92 ? -4.438 -6.517 -17.350 1.00 83.62 92 LEU A C 1
ATOM 700 O O . LEU A 1 92 ? -4.028 -6.101 -18.427 1.00 83.62 92 LEU A O 1
ATOM 704 N N . ARG A 1 93 ? -4.078 -7.707 -16.861 1.00 82.00 93 ARG A N 1
ATOM 705 C CA . ARG A 1 93 ? -3.168 -8.633 -17.551 1.00 82.00 93 ARG A CA 1
ATOM 706 C C . ARG A 1 93 ? -3.766 -9.192 -18.840 1.00 82.00 93 ARG A C 1
ATOM 708 O O . ARG A 1 93 ? -3.028 -9.483 -19.768 1.00 82.00 93 ARG A O 1
ATOM 715 N N . PHE A 1 94 ? -5.084 -9.339 -18.922 1.00 83.44 94 PHE A N 1
ATOM 716 C CA . PHE A 1 94 ? -5.753 -9.804 -20.134 1.00 83.44 94 PHE A CA 1
ATOM 717 C C . PHE A 1 94 ? -5.885 -8.689 -21.179 1.00 83.44 94 PHE A C 1
ATOM 719 O O . PHE A 1 94 ? -5.537 -8.882 -22.339 1.00 83.44 94 PHE A O 1
ATOM 726 N N . LEU A 1 95 ? -6.359 -7.508 -20.770 1.00 85.50 95 LEU A N 1
ATOM 727 C CA . LEU A 1 95 ? -6.569 -6.356 -21.653 1.00 85.50 95 LEU A CA 1
ATOM 728 C C . LEU A 1 9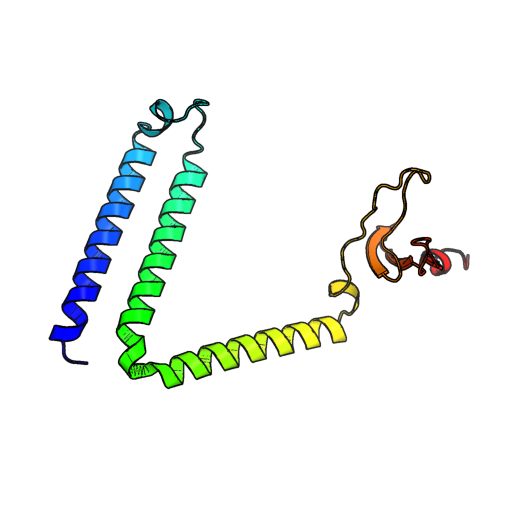5 ? -5.253 -5.680 -22.049 1.00 85.50 95 LEU A C 1
ATOM 730 O O . LEU A 1 95 ? -5.135 -5.150 -23.148 1.00 85.50 95 LEU A O 1
ATOM 734 N N . ASN A 1 96 ? -4.267 -5.691 -21.155 1.00 77.31 96 ASN A N 1
ATOM 735 C CA . ASN A 1 96 ? -2.939 -5.123 -21.353 1.00 77.31 96 ASN A CA 1
ATOM 736 C C . ASN A 1 96 ? -1.864 -6.074 -20.793 1.00 77.31 96 ASN A C 1
ATOM 738 O O . ASN A 1 96 ? -1.233 -5.762 -19.778 1.00 77.31 96 ASN A O 1
ATOM 742 N N . PRO A 1 97 ? -1.576 -7.196 -21.482 1.00 70.12 97 PRO A N 1
ATOM 743 C CA . PRO A 1 97 ? -0.578 -8.186 -21.049 1.00 70.12 97 PRO A CA 1
ATOM 744 C C . PRO A 1 97 ? 0.791 -7.577 -20.762 1.00 70.12 97 PRO A C 1
ATOM 746 O O . PRO A 1 97 ? 1.529 -8.035 -19.898 1.00 70.12 97 PRO A O 1
ATOM 749 N N . ARG A 1 98 ? 1.101 -6.475 -21.446 1.00 69.38 98 ARG A N 1
ATOM 750 C CA . ARG A 1 98 ? 2.374 -5.765 -21.346 1.00 69.38 98 ARG A CA 1
ATOM 751 C C . ARG A 1 98 ? 2.552 -4.991 -20.033 1.00 69.38 98 ARG A C 1
ATOM 753 O O . ARG A 1 98 ? 3.685 -4.767 -19.638 1.00 69.38 98 ARG A O 1
ATOM 760 N N . LEU A 1 99 ? 1.474 -4.610 -19.333 1.00 70.50 99 LEU A N 1
ATOM 761 C CA . LEU A 1 99 ? 1.564 -4.021 -17.981 1.00 70.50 99 LEU A CA 1
ATOM 762 C C . LEU A 1 99 ? 1.895 -5.069 -16.907 1.00 70.50 99 LEU A C 1
ATOM 764 O O . LEU A 1 99 ? 2.297 -4.711 -15.805 1.00 70.50 99 LEU A O 1
ATOM 768 N N . ALA A 1 100 ? 1.725 -6.351 -17.234 1.00 71.19 100 ALA A N 1
ATOM 769 C CA . ALA A 1 100 ? 2.040 -7.475 -16.363 1.00 71.19 100 ALA A CA 1
ATOM 770 C C . ALA A 1 100 ? 3.521 -7.870 -16.404 1.00 71.19 100 ALA A C 1
ATOM 772 O O . ALA A 1 100 ? 3.963 -8.651 -15.558 1.00 71.19 100 ALA A O 1
ATOM 773 N N . LEU A 1 101 ? 4.257 -7.396 -17.416 1.00 78.69 101 LEU A N 1
ATOM 774 C CA . LEU A 1 101 ? 5.639 -7.790 -17.635 1.00 78.69 101 LEU A CA 1
ATOM 775 C C . LEU A 1 101 ? 6.552 -7.108 -16.606 1.00 78.69 101 LEU A C 1
ATOM 777 O O . LEU A 1 101 ? 6.405 -5.910 -16.339 1.00 78.69 101 LEU A O 1
ATOM 781 N N . PRO A 1 102 ? 7.518 -7.838 -16.026 1.00 79.19 102 PRO A N 1
ATOM 782 C CA . PRO A 1 102 ? 8.564 -7.230 -15.222 1.00 79.19 102 PRO A CA 1
ATOM 783 C C . PRO A 1 102 ? 9.343 -6.195 -16.040 1.00 79.19 102 PRO A C 1
ATOM 785 O O . PRO A 1 102 ? 9.558 -6.352 -17.244 1.00 79.19 102 PRO A O 1
ATOM 788 N N . LYS A 1 103 ? 9.796 -5.129 -15.372 1.00 81.88 103 LYS A N 1
ATOM 789 C CA . LYS A 1 103 ? 10.698 -4.155 -15.996 1.00 81.88 103 LYS A CA 1
ATOM 790 C C . LYS A 1 103 ? 11.995 -4.843 -16.400 1.00 81.88 103 LYS A C 1
ATOM 792 O O . LYS A 1 103 ? 12.532 -5.642 -15.631 1.00 81.88 103 LYS A O 1
ATOM 797 N N . TYR A 1 104 ? 12.513 -4.468 -17.564 1.00 81.75 104 TYR A N 1
ATOM 798 C CA . TYR A 1 104 ? 13.797 -4.948 -18.043 1.00 81.75 104 TYR A CA 1
ATOM 799 C C . TYR A 1 104 ? 14.905 -4.723 -17.013 1.00 81.75 104 TYR A C 1
ATOM 801 O O . TYR A 1 104 ? 15.065 -3.630 -16.461 1.00 81.75 104 TYR A O 1
ATOM 809 N N . ARG A 1 105 ? 15.673 -5.785 -16.764 1.00 80.06 105 ARG A N 1
ATOM 810 C CA . ARG A 1 105 ? 16.778 -5.804 -15.810 1.00 80.06 105 ARG A CA 1
ATOM 811 C C . ARG A 1 105 ? 17.946 -6.619 -16.348 1.00 80.06 105 ARG A C 1
ATOM 813 O O . ARG A 1 105 ? 17.782 -7.506 -17.184 1.00 80.06 105 ARG A O 1
ATOM 820 N N . ILE A 1 106 ? 19.130 -6.292 -15.848 1.00 81.00 106 ILE A N 1
ATOM 821 C CA . ILE A 1 106 ? 20.390 -6.945 -16.189 1.00 81.00 106 ILE A CA 1
ATOM 822 C C . ILE A 1 106 ? 20.994 -7.488 -14.898 1.00 81.00 106 ILE A C 1
ATOM 824 O O . ILE A 1 106 ? 20.980 -6.813 -13.869 1.00 81.00 106 ILE A O 1
ATOM 828 N N . VAL A 1 107 ? 21.517 -8.705 -14.970 1.00 75.44 107 VAL A N 1
ATOM 829 C CA . VAL A 1 107 ? 22.262 -9.378 -13.913 1.00 75.44 107 VAL A CA 1
ATOM 830 C C . VAL A 1 107 ? 23.750 -9.322 -14.267 1.00 75.44 107 VAL A C 1
ATOM 832 O O . VAL A 1 107 ? 24.145 -9.503 -15.422 1.00 75.44 107 VAL A O 1
ATOM 835 N N . TYR A 1 108 ? 24.585 -9.027 -13.273 1.00 70.06 108 TYR A N 1
ATOM 836 C CA . TYR A 1 108 ? 26.036 -9.049 -13.436 1.00 70.06 108 TYR A CA 1
ATOM 837 C C . TYR A 1 108 ? 26.533 -10.496 -13.474 1.00 70.06 108 TYR A C 1
ATOM 839 O O . TYR A 1 108 ? 26.196 -11.283 -12.592 1.00 70.06 108 TYR A O 1
ATOM 847 N N . HIS A 1 109 ? 27.349 -10.827 -14.473 1.00 70.69 109 HIS A N 1
ATOM 848 C CA . HIS A 1 109 ? 27.973 -12.138 -14.624 1.00 70.69 109 HIS A CA 1
ATOM 849 C C . HIS A 1 109 ? 29.499 -11.980 -14.636 1.00 70.69 109 HIS A C 1
ATOM 851 O O . HIS A 1 109 ? 30.010 -10.965 -15.104 1.00 70.69 109 HIS A O 1
ATOM 857 N N . ALA A 1 110 ? 30.230 -12.957 -14.095 1.00 74.19 110 ALA A N 1
ATOM 858 C CA . ALA A 1 110 ? 31.686 -12.860 -13.941 1.00 74.19 110 ALA A CA 1
ATOM 859 C C . ALA A 1 110 ? 32.418 -12.844 -15.295 1.00 74.19 110 ALA A C 1
ATOM 861 O O . ALA A 1 110 ? 33.341 -12.058 -15.486 1.00 74.19 110 ALA A O 1
ATOM 862 N N . ASP A 1 111 ? 31.951 -13.665 -16.239 1.00 74.62 111 ASP A N 1
ATOM 863 C CA . ASP A 1 111 ? 32.591 -13.837 -17.552 1.00 74.62 111 ASP A CA 1
ATOM 864 C C . ASP A 1 111 ? 31.902 -13.065 -18.691 1.00 74.62 111 ASP A C 1
ATOM 866 O O . ASP A 1 111 ? 32.447 -12.935 -19.785 1.00 74.62 111 ASP A O 1
ATOM 870 N N . LEU A 1 112 ? 30.689 -12.550 -18.457 1.00 67.88 112 LEU A N 1
ATOM 871 C CA . LEU A 1 112 ? 29.871 -11.880 -19.469 1.00 67.88 112 LEU A CA 1
ATOM 872 C C . LEU A 1 112 ? 29.487 -10.496 -18.967 1.00 67.88 112 LEU A C 1
ATOM 874 O O . LEU A 1 112 ? 28.936 -10.348 -17.879 1.00 67.88 112 LEU A O 1
ATOM 878 N N . HIS A 1 113 ? 29.757 -9.475 -19.781 1.00 61.62 113 HIS A N 1
ATOM 879 C CA . HIS A 1 113 ? 29.662 -8.089 -19.333 1.00 61.62 113 HIS A CA 1
ATOM 880 C C . HIS A 1 113 ? 28.247 -7.694 -18.872 1.00 61.62 113 HIS A C 1
ATOM 882 O O . HIS A 1 113 ? 28.138 -6.869 -17.971 1.00 61.62 113 HIS A O 1
ATOM 888 N N . HIS A 1 114 ? 27.192 -8.310 -19.428 1.00 69.94 114 HIS A N 1
ATOM 889 C CA . HIS A 1 114 ? 25.786 -8.144 -19.038 1.00 69.94 114 HIS A CA 1
ATOM 890 C C . HIS A 1 114 ? 24.965 -9.366 -19.482 1.00 69.94 114 HIS A C 1
ATOM 892 O O . HIS A 1 114 ? 24.939 -9.666 -20.675 1.00 69.94 114 HIS A O 1
ATOM 898 N N . VAL A 1 115 ? 24.265 -10.036 -18.559 1.00 74.88 115 VAL A N 1
ATOM 899 C CA . VAL A 1 115 ? 23.333 -11.136 -18.883 1.00 74.88 115 VAL A CA 1
ATOM 900 C C . VAL A 1 115 ? 21.946 -10.771 -18.365 1.00 74.88 115 VAL A C 1
ATOM 902 O O . VAL A 1 115 ? 21.812 -10.131 -17.323 1.00 74.88 115 VAL A O 1
ATOM 905 N N . SER A 1 116 ? 20.897 -11.100 -19.108 1.00 82.56 116 SER A N 1
ATOM 906 C CA . SER A 1 116 ? 19.527 -10.896 -18.639 1.00 82.56 116 SER A CA 1
ATOM 907 C C . SER A 1 116 ? 19.069 -12.106 -17.810 1.00 82.56 116 SER A C 1
ATOM 909 O O . SER A 1 116 ? 19.650 -13.180 -17.931 1.00 82.56 116 SER A O 1
ATOM 911 N N . PRO A 1 117 ? 18.055 -11.969 -16.940 1.00 81.62 117 PRO A N 1
ATOM 912 C CA . PRO A 1 117 ? 17.469 -13.125 -16.263 1.00 81.62 117 PRO A CA 1
ATOM 913 C C . PRO A 1 117 ? 17.064 -14.212 -17.267 1.00 81.62 117 PRO A C 1
ATOM 915 O O . PRO A 1 117 ? 16.552 -13.877 -18.336 1.00 81.62 117 PRO A O 1
ATOM 918 N N . ALA A 1 118 ? 17.306 -15.479 -16.937 1.00 83.50 118 ALA A N 1
ATOM 919 C CA . ALA A 1 118 ? 16.956 -16.616 -17.786 1.00 83.50 118 ALA A CA 1
ATOM 920 C C . ALA A 1 118 ? 15.435 -16.825 -17.875 1.00 83.50 118 ALA A C 1
ATOM 922 O O . ALA A 1 118 ? 14.731 -16.602 -16.891 1.00 83.50 118 ALA A O 1
ATOM 923 N N . ASP A 1 119 ? 14.957 -17.242 -19.051 1.00 83.19 119 ASP A N 1
ATOM 924 C CA . ASP A 1 119 ? 13.550 -17.569 -19.356 1.00 83.19 119 ASP A CA 1
ATOM 925 C C . ASP A 1 119 ? 12.521 -16.502 -18.940 1.00 83.19 119 ASP A C 1
ATOM 927 O O . ASP A 1 119 ? 11.394 -16.800 -18.532 1.00 83.19 119 ASP A O 1
ATOM 931 N N . GLU A 1 120 ? 12.892 -15.226 -19.048 1.00 82.50 120 GLU A N 1
ATOM 932 C CA . GLU A 1 120 ? 12.035 -14.100 -18.689 1.00 82.50 120 GLU A CA 1
ATOM 933 C C . GLU A 1 120 ? 11.549 -13.325 -19.916 1.00 82.50 120 GLU A C 1
ATOM 935 O O . GLU A 1 120 ? 12.282 -13.072 -20.872 1.00 82.50 120 GLU A O 1
ATOM 940 N N . HIS A 1 121 ? 10.292 -12.877 -19.841 1.00 85.19 121 HIS A N 1
ATOM 941 C CA . HIS A 1 121 ? 9.702 -11.900 -20.752 1.00 85.19 121 HIS A CA 1
ATOM 942 C C . HIS A 1 121 ? 9.579 -10.566 -20.018 1.00 85.19 121 HIS A C 1
ATOM 944 O O . HIS A 1 121 ? 8.897 -10.480 -18.999 1.00 85.19 121 HIS A O 1
ATOM 950 N N . MET A 1 122 ? 10.260 -9.532 -20.504 1.00 85.19 122 MET A N 1
ATOM 951 C CA . MET A 1 122 ? 10.399 -8.245 -19.819 1.00 85.19 122 MET A CA 1
ATOM 952 C C . MET A 1 122 ? 10.001 -7.064 -20.711 1.00 85.19 122 MET A C 1
ATOM 954 O O . MET A 1 122 ? 10.244 -7.077 -21.917 1.00 85.19 122 MET A O 1
ATOM 958 N N . ASP A 1 123 ? 9.457 -6.008 -20.100 1.00 85.12 123 ASP A N 1
ATOM 959 C CA . ASP A 1 123 ? 9.167 -4.721 -20.749 1.00 85.12 123 ASP A CA 1
ATOM 960 C C . ASP A 1 123 ? 10.424 -3.836 -20.748 1.00 85.12 123 ASP A C 1
ATOM 962 O O . ASP A 1 123 ? 10.896 -3.408 -19.689 1.00 85.12 123 ASP A O 1
ATOM 966 N N . PHE A 1 124 ? 10.970 -3.560 -21.934 1.00 81.56 124 PHE A N 1
ATOM 967 C CA . PHE A 1 124 ? 12.112 -2.657 -22.127 1.00 81.56 124 PHE A CA 1
ATOM 968 C C . PHE A 1 124 ? 11.684 -1.183 -22.173 1.00 81.56 124 PHE A C 1
ATOM 970 O O . PHE A 1 124 ? 12.514 -0.289 -22.011 1.00 81.56 124 PHE A O 1
ATOM 977 N N . GLY A 1 125 ? 10.386 -0.914 -22.339 1.00 78.19 125 GLY A N 1
ATOM 978 C CA . GLY A 1 125 ? 9.842 0.430 -22.487 1.00 78.19 125 GLY A CA 1
ATOM 979 C C . GLY A 1 125 ? 9.617 0.807 -23.950 1.00 78.19 125 GLY A C 1
ATOM 980 O O . GLY A 1 125 ? 9.253 -0.035 -24.766 1.00 78.19 125 GLY A O 1
ATOM 981 N N . TYR A 1 126 ? 9.769 2.091 -24.277 1.00 75.88 126 TYR A N 1
ATOM 982 C CA . TYR A 1 126 ? 9.486 2.625 -25.613 1.00 75.88 126 TYR A CA 1
ATOM 983 C C . TYR A 1 126 ? 10.769 3.005 -26.355 1.00 75.88 126 TYR A C 1
ATOM 985 O O . TYR A 1 126 ? 11.671 3.610 -25.778 1.00 75.88 126 TYR A O 1
ATOM 993 N N . PHE A 1 127 ? 10.810 2.700 -27.649 1.00 75.50 127 PHE A N 1
ATOM 994 C CA . PHE A 1 127 ? 11.840 3.115 -28.594 1.00 75.50 127 PHE A CA 1
ATOM 995 C C . PHE A 1 127 ? 11.167 3.609 -29.885 1.00 75.50 127 PHE A C 1
ATOM 997 O O . PHE A 1 127 ? 10.414 2.862 -30.506 1.00 75.50 127 PHE A O 1
ATOM 1004 N N . HIS A 1 128 ? 11.404 4.871 -30.268 1.00 74.19 128 HIS A N 1
ATOM 1005 C CA . HIS A 1 128 ? 10.726 5.542 -31.396 1.00 74.19 128 HIS A CA 1
ATOM 1006 C C . HIS A 1 128 ? 9.198 5.321 -31.404 1.00 74.19 128 HIS A C 1
ATOM 1008 O O . HIS A 1 128 ? 8.640 4.824 -32.380 1.00 74.19 128 HIS A O 1
ATOM 1014 N N . ASP A 1 129 ? 8.538 5.613 -30.279 1.00 73.88 129 ASP A N 1
ATOM 1015 C CA . ASP A 1 129 ? 7.090 5.439 -30.054 1.00 73.88 129 ASP A CA 1
ATOM 1016 C C . ASP A 1 129 ? 6.544 4.006 -30.176 1.00 73.88 129 ASP A C 1
ATOM 1018 O O . ASP A 1 129 ? 5.362 3.766 -29.923 1.00 73.88 129 ASP A O 1
ATOM 1022 N N . LYS A 1 130 ? 7.393 3.016 -30.464 1.00 68.56 130 LYS A N 1
ATOM 1023 C CA . LYS A 1 130 ? 7.025 1.604 -30.403 1.00 68.56 130 LYS A CA 1
ATOM 1024 C C . LYS A 1 130 ? 7.500 0.996 -29.095 1.00 68.56 130 LYS A C 1
ATOM 1026 O O . LYS A 1 130 ? 8.595 1.268 -28.606 1.00 68.56 130 LYS A O 1
ATOM 1031 N N . ARG A 1 131 ? 6.652 0.161 -28.508 1.00 71.94 131 ARG A N 1
ATOM 1032 C CA . ARG A 1 131 ? 6.962 -0.516 -27.252 1.00 71.94 131 ARG A CA 1
ATOM 1033 C C . ARG A 1 131 ? 7.754 -1.789 -27.517 1.00 71.94 131 ARG A C 1
ATOM 1035 O O . ARG A 1 131 ? 7.336 -2.577 -28.358 1.00 71.94 131 ARG A O 1
ATOM 1042 N N . VAL A 1 132 ? 8.837 -1.981 -26.773 1.00 76.44 132 VAL A N 1
ATOM 1043 C CA . VAL A 1 132 ? 9.794 -3.073 -26.953 1.00 76.44 132 VAL A CA 1
ATOM 1044 C C . VAL A 1 132 ? 9.750 -4.018 -25.761 1.00 76.44 132 VAL A C 1
ATOM 1046 O O . VAL A 1 132 ? 9.768 -3.604 -24.601 1.00 76.44 132 VAL A O 1
ATOM 1049 N N . ASP A 1 133 ? 9.735 -5.303 -26.065 1.00 83.69 133 ASP A N 1
ATOM 1050 C CA . ASP A 1 133 ? 9.800 -6.408 -25.125 1.00 83.69 133 ASP A CA 1
ATOM 1051 C C . ASP A 1 133 ? 10.994 -7.315 -25.441 1.00 83.69 133 ASP A C 1
ATOM 1053 O O . ASP A 1 133 ? 11.455 -7.422 -26.581 1.00 83.69 133 ASP A O 1
ATOM 1057 N N . VAL A 1 134 ? 11.532 -7.932 -24.390 1.00 81.25 134 VAL A N 1
ATOM 1058 C CA . VAL A 1 134 ? 12.704 -8.811 -24.451 1.00 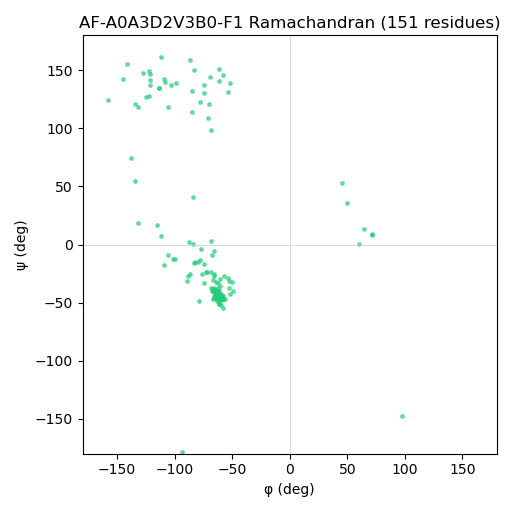81.25 134 VAL A CA 1
ATOM 1059 C C . VAL A 1 134 ? 12.313 -10.166 -23.897 1.00 81.25 134 VAL A C 1
ATOM 1061 O O . VAL A 1 134 ? 11.796 -10.235 -22.784 1.00 81.25 134 VAL A O 1
ATOM 1064 N N . ILE A 1 135 ? 12.587 -11.226 -24.653 1.00 83.75 135 ILE A N 1
ATOM 1065 C CA . ILE A 1 135 ? 12.433 -12.615 -24.209 1.00 83.75 135 ILE A CA 1
ATOM 1066 C C . ILE A 1 135 ? 13.828 -13.235 -24.149 1.00 83.75 135 ILE A C 1
ATOM 1068 O O . ILE A 1 135 ? 14.625 -13.026 -25.068 1.00 83.75 135 ILE A O 1
ATOM 1072 N N . THR A 1 136 ? 14.141 -13.962 -23.080 1.00 83.38 136 THR A N 1
ATOM 1073 C CA . THR A 1 136 ? 15.422 -14.664 -22.893 1.00 83.38 136 THR A CA 1
ATOM 1074 C C . THR A 1 136 ? 15.267 -16.189 -22.924 1.00 83.38 136 THR A C 1
ATOM 1076 O O . THR A 1 136 ? 14.153 -16.693 -22.811 1.00 83.38 136 THR A O 1
ATOM 1079 N N . ASN A 1 137 ? 16.361 -16.928 -23.155 1.00 82.06 137 ASN A N 1
ATOM 1080 C CA . ASN A 1 137 ? 16.446 -18.391 -22.972 1.00 82.06 137 ASN A CA 1
ATOM 1081 C C . ASN A 1 137 ? 16.978 -18.752 -21.577 1.00 82.06 137 ASN A C 1
ATOM 1083 O O . ASN A 1 137 ? 17.329 -17.871 -20.789 1.00 82.06 137 ASN A O 1
ATOM 1087 N N . GLU A 1 138 ? 17.118 -20.057 -21.342 1.00 83.12 138 GLU A N 1
ATOM 1088 C CA . GLU A 1 138 ? 17.760 -20.682 -20.181 1.00 83.12 138 GLU A CA 1
ATOM 1089 C C . GLU A 1 138 ? 19.161 -20.114 -19.882 1.00 83.12 138 GLU A C 1
ATOM 1091 O O . GLU A 1 138 ? 19.546 -19.981 -18.723 1.00 83.12 138 GLU A O 1
ATOM 1096 N N . ASP A 1 139 ? 19.910 -19.699 -20.909 1.00 79.00 139 ASP A N 1
ATOM 1097 C CA . ASP A 1 139 ? 21.253 -19.119 -20.759 1.00 79.00 139 ASP A CA 1
ATOM 1098 C C . ASP A 1 139 ? 21.240 -17.608 -20.434 1.00 79.00 139 ASP A C 1
ATOM 1100 O O . ASP A 1 139 ? 22.293 -16.975 -20.329 1.00 79.00 139 ASP A O 1
ATOM 1104 N N . GLY A 1 140 ? 20.061 -16.986 -20.313 1.00 69.94 140 GLY A N 1
ATOM 1105 C CA . GLY A 1 140 ? 19.921 -15.545 -20.062 1.00 69.94 140 GLY A CA 1
ATOM 1106 C C . GLY A 1 140 ? 20.289 -14.659 -21.258 1.00 69.94 140 GLY A C 1
ATOM 1107 O O . GLY A 1 140 ? 20.346 -13.426 -21.144 1.00 69.94 140 GLY A O 1
ATOM 1108 N N . PHE A 1 141 ? 20.510 -15.267 -22.424 1.00 75.69 141 PHE A N 1
ATOM 1109 C CA . PHE A 1 141 ? 20.650 -14.569 -23.691 1.00 75.69 141 PHE A CA 1
ATOM 1110 C C . PHE A 1 141 ? 19.279 -14.268 -24.282 1.00 75.69 141 PHE A C 1
ATOM 1112 O O . PHE A 1 141 ? 18.298 -14.978 -24.077 1.00 75.69 141 PHE A O 1
ATOM 1119 N N . ARG A 1 142 ? 19.195 -13.171 -25.031 1.00 70.44 142 ARG A N 1
ATOM 1120 C CA . ARG A 1 142 ? 17.945 -12.748 -25.663 1.00 70.44 142 ARG A CA 1
ATOM 1121 C C . ARG A 1 142 ? 17.603 -13.723 -26.785 1.00 70.44 142 ARG A C 1
ATOM 1123 O O . ARG A 1 142 ? 18.379 -13.867 -27.724 1.00 70.44 142 ARG A O 1
ATOM 1130 N N . THR A 1 143 ? 16.447 -14.364 -26.695 1.00 61.88 143 THR A N 1
ATOM 1131 C CA . THR A 1 143 ? 15.912 -15.241 -27.742 1.00 61.88 143 THR A CA 1
ATOM 1132 C C . THR A 1 143 ? 15.072 -14.487 -28.747 1.00 61.88 143 THR A C 1
ATOM 1134 O O . THR A 1 143 ? 15.048 -14.872 -29.912 1.00 61.88 143 THR A O 1
ATOM 1137 N N . LYS A 1 144 ? 14.385 -13.424 -28.314 1.00 62.12 144 LYS A N 1
ATOM 1138 C CA . LYS A 1 144 ? 13.630 -12.527 -29.190 1.00 62.12 144 LYS A CA 1
ATOM 1139 C C . LYS A 1 144 ? 13.693 -11.093 -28.690 1.00 62.12 144 LYS A C 1
ATOM 1141 O O . LYS A 1 144 ? 13.647 -10.820 -27.488 1.00 62.12 144 LYS A O 1
ATOM 1146 N N . TYR A 1 145 ? 13.772 -10.185 -29.650 1.00 59.34 145 TYR A N 1
ATOM 1147 C CA . TYR A 1 145 ? 13.715 -8.748 -29.458 1.00 59.34 145 TYR A CA 1
ATOM 1148 C C . TYR A 1 145 ? 12.708 -8.221 -30.479 1.00 59.34 145 TYR A C 1
ATOM 1150 O O . TYR A 1 145 ? 12.907 -8.400 -31.677 1.00 59.34 145 TYR A O 1
ATOM 1158 N N . SER A 1 146 ? 11.610 -7.597 -30.044 1.00 55.47 146 SER A N 1
ATOM 1159 C CA . SER A 1 146 ? 10.530 -7.203 -30.971 1.00 55.47 146 SER A CA 1
ATOM 1160 C C . SER A 1 146 ? 10.888 -6.081 -31.947 1.00 55.47 146 SER A C 1
ATOM 1162 O O . SER A 1 146 ? 10.072 -5.690 -32.777 1.00 55.47 146 SER A O 1
ATOM 1164 N N . VAL A 1 147 ? 12.133 -5.597 -31.933 1.00 49.44 147 VAL A N 1
ATOM 1165 C CA . VAL A 1 147 ? 12.651 -4.698 -32.976 1.00 49.44 147 VAL A CA 1
ATOM 1166 C C . VAL A 1 147 ? 12.756 -5.391 -34.348 1.00 49.44 147 VAL A C 1
ATOM 1168 O O . VAL A 1 147 ? 12.946 -4.717 -35.350 1.00 49.44 147 VAL A O 1
ATOM 1171 N N . GLU A 1 148 ? 12.510 -6.698 -34.465 1.00 48.78 148 GLU A N 1
ATOM 1172 C CA . GLU A 1 148 ? 12.297 -7.366 -35.766 1.00 48.78 148 GLU A CA 1
ATOM 1173 C C . GLU A 1 148 ? 10.988 -6.954 -36.480 1.00 48.78 148 GLU A C 1
ATOM 1175 O O . GLU A 1 148 ? 10.846 -7.192 -37.671 1.00 48.78 148 GLU A O 1
ATOM 1180 N N . GLU A 1 149 ? 10.092 -6.202 -35.828 1.00 47.59 149 GLU A N 1
ATOM 1181 C CA . GLU A 1 149 ? 8.975 -5.477 -36.470 1.00 47.59 149 GLU A CA 1
ATOM 1182 C C . GLU A 1 149 ? 9.368 -4.054 -36.953 1.00 47.59 149 GLU A C 1
ATOM 1184 O O . GLU A 1 149 ? 8.535 -3.267 -37.415 1.00 47.59 149 GLU A O 1
ATOM 1189 N N . PHE A 1 150 ? 10.635 -3.657 -36.792 1.00 43.28 150 PHE A N 1
ATOM 1190 C CA . PHE A 1 150 ? 11.158 -2.358 -37.240 1.00 43.28 150 PHE A CA 1
ATOM 1191 C C . PHE A 1 150 ? 11.913 -2.407 -38.570 1.00 43.28 150 PHE A C 1
ATOM 1193 O O . PHE A 1 150 ? 12.143 -1.342 -39.134 1.00 43.28 150 PHE A O 1
ATOM 1200 N N . ASN A 1 151 ? 12.259 -3.597 -39.069 1.00 44.47 151 ASN A N 1
ATOM 1201 C CA . ASN A 1 151 ? 13.097 -3.782 -40.259 1.00 44.47 151 ASN A CA 1
ATOM 1202 C C . ASN A 1 151 ? 12.373 -4.465 -41.445 1.00 44.47 151 ASN A C 1
ATOM 1204 O O . ASN A 1 151 ? 13.038 -4.902 -42.376 1.00 44.47 151 ASN A O 1
ATOM 1208 N N . GLU A 1 152 ? 11.032 -4.529 -41.472 1.00 42.91 152 GLU A N 1
ATOM 1209 C CA . GLU A 1 152 ? 10.281 -4.725 -42.737 1.00 42.91 152 GLU A CA 1
ATOM 1210 C C . GLU A 1 152 ? 10.065 -3.386 -43.487 1.00 42.91 152 GLU A C 1
ATOM 1212 O O . GLU A 1 152 ? 8.995 -3.112 -44.032 1.00 42.91 152 GLU A O 1
ATOM 1217 N N . ILE A 1 153 ? 11.103 -2.538 -43.499 1.00 36.62 153 ILE A N 1
ATOM 1218 C CA . ILE A 1 153 ? 11.327 -1.430 -44.443 1.00 36.62 153 ILE A CA 1
ATOM 1219 C C . ILE A 1 153 ? 12.780 -1.524 -44.905 1.00 36.62 153 ILE A C 1
ATOM 1221 O O . ILE A 1 153 ? 13.655 -1.626 -44.015 1.00 36.62 153 ILE A O 1
#

Secondary structure (DSSP, 8-state):
--HHHHHHHHHHHHHHHHHHHHHHHHHHTTGGGGT-TTS---HHHHHHHHHHHHHHHHHHHHHHHHHHHHHHHHHHHHHHHHH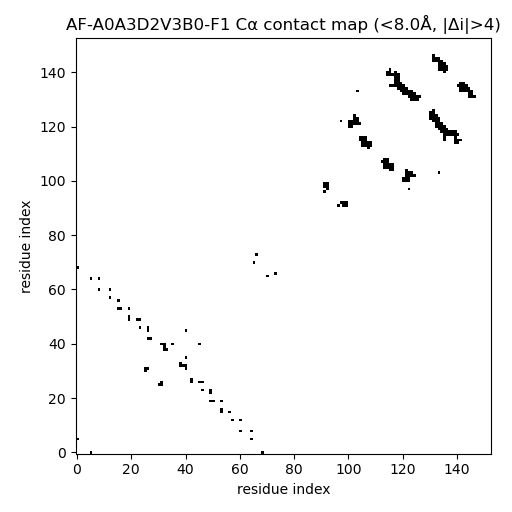HHHHHHHHHHHH-GGGGSPBP--B--SSSS-BPPTT-EEEEEEETTEEEEEEE-TTSSEEEEGGGGS---

Radius of gyration: 26.12 Å; Cα contacts (8 Å, |Δi|>4): 133; chains: 1; bounding box: 56×45×73 Å

Sequence (153 aa):
MSEQARRPYLKLAILISVIAAGLAGVVQSGTLDQLSNDGNANQRTALISIVVYWCFSMLALIVLSKIRSHWKQMLLGIFATTLCIVVAEFALRFLNPRLALPKYRIVYHADLHHVSPADEHMDFGYFHDKRVDVITNEDGFRTKYSVEEFNEI

Foldseek 3Di:
DDPVLCVVLVVVLVVLVVVLVVQLVCLVVCVVLVVDPVSDDPSVVSNVVSVVVSVVSNVVSVCVSCCVPCVVVVVVVVVVVVVVVVVVVVVCCVVPVQVVFAAWDWDPDPVDRTFGDAQGKHWPQDDPNDTWIFGHHRRRHTPDIVCVVVPPD

Mean predicted aligned error: 13.36 Å

=== Feature glossary ===
Legend for the data blocks above and below:

— What the protein is —

The amino-acid sequence is the protein's primary structure: the linear order of residues from the N-terminus to the C-terminus, written in one-letter code. Everything else here — the 3D coordinates, the secondary structure, the domain annotations — is ultimately a consequence of this string.

Functional annotations link the protein to curated databases. InterPro entries identify conserved domains and families by matching the sequence against member-database signatures (Pfam, PROSITE, CDD, …). Gene Ontology (GO) terms describe molecular function, biological process, and cellular component in a controlled vocabulary. CATH places the structure in a hierarchical fold classification (Class/Architecture/Topology/Homologous-superfamily). The organism is the source species.

— Where its atoms are —

Atomic coordinates in PDBx/mmCIF format — the same representation the Protein Data Bank distributes. Each line of the _atom_site loop places one backbone atom in Cartesian space (units: ångströms, origin: arbitrary).

The six renders are orthographic views along the three Cartesian axes in both directions. Representation (cartoon, sticks, or surface) and color scheme (sequence-rainbow or by-chain) vary across proteins so the training set covers all the common visualization conventions.

— Local backbone conformation —

Eight-state secondary structure (DSSP): H is the canonical α-helix, G the tighter 3₁₀-helix, I the wider π-helix; E/B are β-structure, T and S are turns and bends, and '-' is everything else. DSSP derives these from the pattern of main-chain N–H···O=C hydrogen bonds, not from the sequence.

Three-state secondary structure (P-SEA) collapses the eight DSSP classes into helix (a), strand (b), and coil (c). P-SEA assigns these from Cα geometry alone — distances and angles — without requiring backbone oxygens, so it works on any Cα trace.

φ (phi) and ψ (psi) are the two rotatable backbone dihedrals per residue: φ is the C(i-1)–N–Cα–C torsion, ψ is the N–Cα–C–N(i+1) torsion, both in degrees on (−180°, 180°]. α-helical residues cluster near (−60°, −45°); β-strand residues near (−120°, +130°). A Ramachandran plot is simply a scatter of (φ, ψ) for every residue.

— Global shape and packing —

The geometric summary reports three shape descriptors. Rg (radius of gyration) measures how spread out the Cα atoms are about their centre of mass; compact globular proteins have small Rg, elongated or unfolded ones large. Cα contacts (<8 Å, |i−j|>4) count long-range residue pairs in spatial proximity — high for tightly packed folds, near zero for rods or random coil. The bounding-box extents give the protein's footprint along x, y, z in Å.

SASA measures how much of the protein is reachable by solvent. It is computed by rolling a water-sized probe over the atomic surface and summing the exposed area (Å²). Per-residue SASA distinguishes core (buried, low SASA) from surface (exposed, high SASA) residues; total SASA is a whole-molecule size measure.

Plot images: a contact map (which residues are close in 3D, as an N×N binary image), a Ramachandran scatter (backbone torsion angles, revealing secondary-structure composition at a glance), and — for AlphaFold structures — a PAE heatmap (pairwise prediction confidence).

— Structural neighborhood —

A 3Di character summarizes, for each residue, the relative orientation of the Cα frame of its nearest spatial neighbor. Because it encodes fold topology rather than chemistry, 3Di alignments detect remote structural similarity that sequence alignment misses.

The Foldseek neighbor list gives the closest experimentally determined structures in the PDB, ranked by structural alignment. TM-score near 1 means near-identical fold; near 0.3 means only rough topology match. This is how one finds what a novel AlphaFold prediction most resembles in the solved-structure universe.

— Confidence and disorder —

For AlphaFold models, the B-factor field carries pLDDT — the model's own estimate of local accuracy on a 0–100 scale. Regions with pLDDT<50 should be treated as essentially unmodeled; they often correspond to intrinsically disordered segments.

Crystallographic B-factors measure how much each atom's electron density is smeared out, in Å². They rise in mobile loops and surface residues and fall in the buried interior. In AlphaFold models this column is repurposed to hold pLDDT instead.

Predicted Aligned Error (PAE) is an AlphaFold confidence matrix: entry (i, j) is the expected error in the position of residue j, in ångströms, when the prediction is superimposed on the true structure at residue i. Low PAE within a block of residues means that block is internally rigid and well-predicted; high PAE between two blocks means their relative placement is uncertain even if each block individually is confident.